Protein AF-A0AAJ1T958-F1 (afdb_monomer)

Mean predicted aligned error: 9.46 Å

Radius of gyration: 14.15 Å; Cα contacts (8 Å, |Δi|>4): 22; chains: 1; bounding box: 46×25×21 Å

Foldseek 3Di:
DPPPPDPVPPPPPVVVVVCVVVVVVVVCVVVVVADDDDDGPSVVVSVVVCCVVVVPDPD

Sequence (59 aa):
MIDQNSQYNQLPKELDSVFSELEMNKHLRQAGIKKSFGFSCSYLFQLVFCLIFQHKNWF

Solvent-accessible surface area (backbone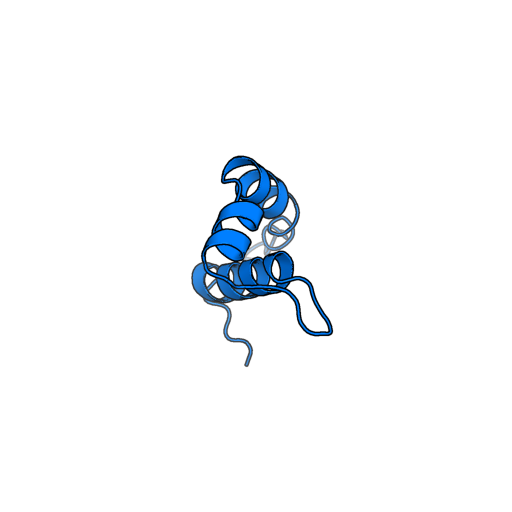 atoms only — not comparable to full-atom values): 3797 Å² total; per-residue (Å²): 129,86,80,81,70,70,73,85,73,58,84,58,69,57,53,54,52,51,40,56,75,66,40,44,66,55,54,37,49,70,74,65,56,64,70,85,73,90,69,53,56,62,58,54,49,50,50,53,48,49,32,64,76,64,69,47,66,99,115

Secondary structure (DSSP, 8-state):
-----SGGG-TTHHHHHHHHHTTHHHHHHHTT----SSS-HHHHHHHHHHHHHTT----

Organism: NCBI:txid1325931

Structure (mmCIF, N/CA/C/O backbone):
data_AF-A0AAJ1T958-F1
#
_entry.id   AF-A0AAJ1T958-F1
#
loop_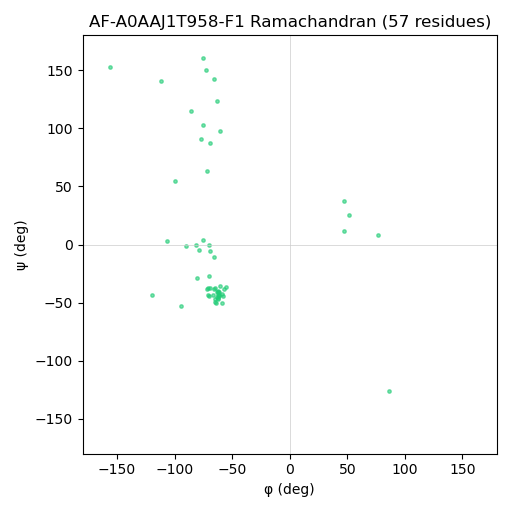
_atom_site.group_PDB
_atom_site.id
_atom_site.type_symbol
_atom_site.label_atom_id
_atom_site.label_alt_id
_atom_site.label_comp_id
_atom_site.label_asym_id
_atom_site.label_entity_id
_atom_site.label_seq_id
_atom_site.pdbx_PDB_ins_code
_atom_site.Cartn_x
_atom_site.Cartn_y
_atom_site.Cartn_z
_atom_site.occupancy
_atom_site.B_iso_or_equiv
_atom_site.auth_seq_id
_atom_site.auth_comp_id
_atom_site.auth_asym_id
_atom_site.auth_atom_id
_atom_site.pdbx_PDB_model_num
ATOM 1 N N . MET A 1 1 ? 32.585 11.087 -16.988 1.00 41.72 1 MET A N 1
ATOM 2 C CA . MET A 1 1 ? 31.873 10.068 -16.192 1.00 41.72 1 MET A CA 1
ATOM 3 C C . MET A 1 1 ? 30.588 10.724 -15.742 1.00 41.72 1 MET A C 1
ATOM 5 O O . MET A 1 1 ? 30.666 11.813 -15.196 1.00 41.72 1 MET A O 1
ATOM 9 N N . ILE A 1 2 ? 29.427 10.176 -16.096 1.00 48.06 2 ILE A N 1
ATOM 10 C CA . ILE A 1 2 ? 28.166 10.691 -15.559 1.00 48.06 2 ILE A CA 1
ATOM 11 C C . ILE A 1 2 ? 28.121 10.179 -14.125 1.00 48.06 2 ILE A C 1
ATOM 13 O O . ILE A 1 2 ? 27.915 8.986 -13.914 1.00 48.06 2 ILE A O 1
ATOM 17 N N . ASP A 1 3 ? 28.413 11.055 -13.168 1.00 47.84 3 ASP A N 1
ATOM 18 C CA . ASP A 1 3 ? 28.272 10.759 -11.750 1.00 47.84 3 ASP A CA 1
ATOM 19 C C . ASP A 1 3 ? 26.801 10.445 -11.479 1.00 47.84 3 ASP A C 1
ATOM 21 O O . ASP A 1 3 ? 25.964 11.334 -11.324 1.00 47.84 3 ASP A O 1
ATOM 25 N N . GLN A 1 4 ? 26.472 9.154 -11.444 1.00 50.56 4 GLN A N 1
ATOM 26 C CA . GLN A 1 4 ? 25.210 8.647 -10.923 1.00 50.56 4 GLN A CA 1
ATOM 27 C C . GLN A 1 4 ? 25.218 8.799 -9.397 1.00 50.56 4 GLN A C 1
ATOM 29 O O . GLN A 1 4 ? 25.182 7.824 -8.649 1.00 50.56 4 GLN A O 1
ATOM 34 N N . ASN A 1 5 ? 25.291 10.039 -8.916 1.00 49.25 5 ASN A N 1
ATOM 35 C CA . ASN A 1 5 ? 25.025 10.365 -7.526 1.00 49.25 5 ASN A CA 1
ATOM 36 C C . ASN A 1 5 ? 23.528 10.156 -7.286 1.00 49.25 5 ASN A C 1
ATOM 38 O O . ASN A 1 5 ? 22.727 11.048 -7.533 1.00 49.25 5 ASN A O 1
ATOM 42 N N . SER A 1 6 ? 23.167 8.914 -6.940 1.00 53.50 6 SER A N 1
ATOM 43 C CA . SER A 1 6 ? 22.320 8.514 -5.799 1.00 53.50 6 SER A CA 1
ATOM 44 C C . SER A 1 6 ? 20.994 9.251 -5.526 1.00 53.50 6 SER A C 1
ATOM 46 O O . SER A 1 6 ? 20.355 8.995 -4.509 1.00 53.50 6 SER A O 1
ATOM 48 N N . GLN A 1 7 ? 20.498 10.089 -6.433 1.00 47.59 7 GLN A N 1
ATOM 49 C CA . GLN A 1 7 ? 19.279 10.880 -6.251 1.00 47.59 7 GLN A CA 1
ATOM 50 C C . GLN A 1 7 ? 17.995 10.058 -6.473 1.00 47.59 7 GLN A C 1
ATOM 52 O O . GLN A 1 7 ? 16.895 10.513 -6.177 1.00 47.59 7 GLN A O 1
ATOM 57 N N . TYR A 1 8 ? 18.128 8.794 -6.892 1.00 49.12 8 TYR A N 1
ATOM 58 C CA . TYR A 1 8 ? 17.043 7.806 -6.844 1.00 49.12 8 TYR A CA 1
ATOM 59 C C . TYR A 1 8 ? 16.662 7.383 -5.411 1.00 49.12 8 TYR A C 1
ATOM 61 O O . TYR A 1 8 ? 15.687 6.653 -5.240 1.00 49.12 8 TYR A O 1
ATOM 69 N N . ASN A 1 9 ? 17.393 7.831 -4.383 1.00 50.06 9 ASN A N 1
ATOM 70 C CA . ASN A 1 9 ? 17.238 7.343 -3.011 1.00 50.06 9 ASN A CA 1
ATOM 71 C C . ASN A 1 9 ? 16.220 8.113 -2.143 1.00 50.06 9 ASN A C 1
ATOM 73 O O . ASN A 1 9 ? 16.019 7.716 -0.996 1.00 50.06 9 ASN A O 1
ATOM 77 N N . GLN A 1 10 ? 15.560 9.173 -2.634 1.00 52.94 10 GLN A N 1
ATOM 78 C CA . GLN A 1 10 ? 14.672 10.005 -1.790 1.00 52.94 10 GLN A CA 1
ATOM 79 C C . GLN A 1 10 ? 13.154 9.872 -1.999 1.00 52.94 10 GLN A C 1
ATOM 81 O O . GLN A 1 10 ? 12.395 10.488 -1.258 1.00 52.94 10 GLN A O 1
ATOM 86 N N . LEU A 1 11 ? 12.663 8.992 -2.875 1.00 60.12 11 LEU A N 1
ATOM 87 C CA . LEU A 1 11 ? 11.211 8.832 -3.089 1.00 60.12 11 LEU A CA 1
ATOM 88 C C . LEU A 1 11 ? 10.568 7.638 -2.352 1.00 60.12 11 LEU A C 1
ATOM 90 O O . LEU A 1 11 ? 9.931 6.789 -2.977 1.00 60.12 11 LEU A O 1
ATOM 94 N N . PRO A 1 12 ? 10.744 7.549 -1.021 1.00 59.28 12 PRO A N 1
ATOM 95 C CA . PRO A 1 12 ? 9.658 7.043 -0.165 1.00 59.28 12 PRO A CA 1
ATOM 96 C C . PRO A 1 12 ? 9.184 8.064 0.885 1.00 59.28 12 PRO A C 1
ATOM 98 O O . PRO A 1 12 ? 7.985 8.246 1.067 1.00 59.28 12 PRO A O 1
ATOM 101 N N . LYS A 1 13 ? 10.113 8.770 1.548 1.00 63.25 13 LYS A N 1
ATOM 1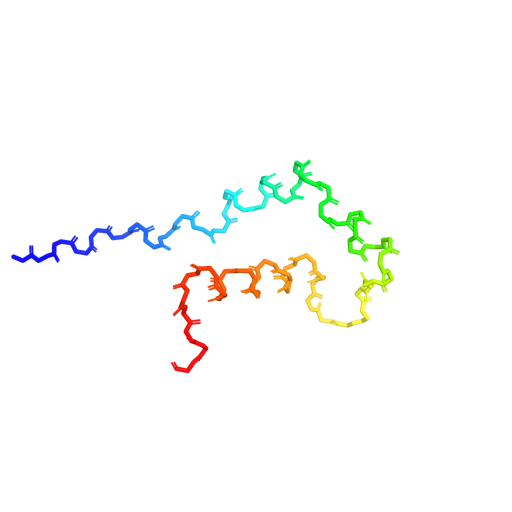02 C CA . LYS A 1 13 ? 9.805 9.592 2.737 1.00 63.25 13 LYS A CA 1
ATOM 103 C C . LYS A 1 13 ? 9.015 10.861 2.417 1.00 63.25 13 LYS A C 1
ATOM 105 O O . LYS A 1 13 ? 8.129 11.238 3.175 1.00 63.25 13 LYS A O 1
ATOM 110 N N . GLU A 1 14 ? 9.329 11.515 1.302 1.00 70.69 14 GLU A N 1
ATOM 111 C CA . GLU A 1 14 ? 8.626 12.731 0.869 1.00 70.69 14 GLU A CA 1
ATOM 112 C C . GLU A 1 14 ? 7.202 12.409 0.397 1.00 70.69 14 GLU A C 1
ATOM 114 O O . GLU A 1 14 ? 6.264 13.135 0.713 1.00 70.69 14 GLU A O 1
ATOM 119 N N . LEU A 1 15 ? 7.015 11.268 -0.275 1.00 76.81 15 LEU A N 1
ATOM 120 C CA . LEU A 1 15 ? 5.698 10.807 -0.718 1.00 76.81 15 LEU A CA 1
ATOM 121 C C . LEU A 1 15 ? 4.771 10.475 0.448 1.00 76.81 15 LEU A C 1
ATOM 123 O O . LEU A 1 15 ? 3.590 10.794 0.374 1.00 76.81 15 LEU A O 1
ATOM 127 N N . ASP A 1 16 ? 5.290 9.894 1.530 1.00 77.06 16 ASP A N 1
ATOM 128 C CA . ASP A 1 16 ? 4.486 9.628 2.727 1.00 77.06 16 ASP A CA 1
ATOM 129 C C . ASP A 1 16 ? 3.955 10.923 3.357 1.00 77.06 16 ASP A C 1
ATOM 131 O O . ASP A 1 16 ? 2.789 10.980 3.760 1.00 77.06 16 ASP A O 1
ATOM 135 N N . SER A 1 17 ? 4.779 11.978 3.401 1.00 82.38 17 SER A N 1
ATOM 136 C CA . SER A 1 17 ? 4.362 13.304 3.879 1.00 82.38 17 SER A CA 1
ATOM 137 C C . SER A 1 17 ? 3.297 13.905 2.964 1.00 82.38 17 SER A C 1
ATOM 139 O O . SER A 1 17 ? 2.226 14.282 3.432 1.00 82.38 17 SER A O 1
ATOM 141 N N . VAL A 1 18 ? 3.540 13.903 1.651 1.00 83.56 18 VAL A N 1
ATOM 142 C CA . VAL A 1 18 ? 2.610 14.438 0.644 1.00 83.56 18 VAL A CA 1
ATOM 143 C C . VAL A 1 18 ? 1.282 13.676 0.659 1.00 83.56 18 VAL A C 1
ATOM 145 O O . VAL A 1 18 ? 0.214 14.274 0.656 1.00 83.56 18 VAL A O 1
ATOM 148 N N . PHE A 1 19 ? 1.296 12.347 0.742 1.00 84.94 19 PHE A N 1
ATOM 149 C CA . PHE A 1 19 ? 0.071 11.544 0.797 1.00 84.94 19 PHE A CA 1
ATOM 150 C C . PHE A 1 19 ? -0.687 11.685 2.110 1.00 84.94 19 PHE A C 1
ATOM 152 O O . PHE A 1 19 ? -1.909 11.511 2.128 1.00 84.94 19 PHE A O 1
ATOM 159 N N . SER A 1 20 ? 0.017 11.998 3.196 1.00 84.00 20 SER A N 1
ATOM 160 C CA . SER A 1 20 ? -0.615 12.355 4.462 1.00 84.00 20 SER A CA 1
ATOM 161 C C . SER A 1 20 ? -1.283 13.728 4.370 1.00 84.00 20 SER A C 1
ATOM 163 O O . SER A 1 20 ? -2.432 13.852 4.786 1.00 84.00 20 SER A O 1
ATOM 165 N N . GLU A 1 21 ? -0.625 14.717 3.758 1.00 87.38 21 GLU A N 1
ATOM 166 C CA . GLU A 1 21 ? -1.192 16.051 3.503 1.00 87.38 21 GLU A CA 1
ATOM 167 C C . GLU A 1 21 ? -2.406 16.009 2.568 1.00 87.38 21 GLU A C 1
ATOM 169 O O . GLU A 1 21 ? -3.413 16.659 2.834 1.00 87.38 21 GLU A O 1
ATOM 174 N N . LEU A 1 22 ? -2.358 15.194 1.511 1.00 87.00 22 LEU A N 1
ATOM 175 C CA . LEU A 1 22 ? -3.483 14.988 0.592 1.00 87.00 22 LEU A CA 1
ATOM 176 C C . LEU A 1 22 ? -4.594 14.097 1.175 1.00 87.00 22 LEU A C 1
ATOM 178 O O . LEU A 1 22 ? -5.527 13.742 0.460 1.00 87.00 22 LEU A O 1
ATOM 182 N N . GLU A 1 23 ? -4.489 13.678 2.440 1.00 88.50 23 GLU A N 1
ATOM 183 C CA . GLU A 1 23 ? -5.409 12.733 3.078 1.00 88.50 23 GLU A CA 1
ATOM 184 C C . GLU A 1 23 ? -5.687 11.487 2.203 1.00 88.50 23 GLU A C 1
ATOM 186 O O . GLU A 1 23 ? -6.799 10.951 2.189 1.00 88.50 23 GLU A O 1
ATOM 191 N N . MET A 1 24 ? -4.687 10.974 1.473 1.00 86.12 24 MET A N 1
ATOM 192 C CA . MET A 1 24 ? -4.886 9.903 0.482 1.00 86.12 24 MET A CA 1
ATOM 193 C C . MET A 1 24 ? -5.559 8.665 1.082 1.00 86.12 24 MET A C 1
ATOM 195 O O . MET A 1 24 ? -6.420 8.048 0.457 1.00 86.12 24 MET A O 1
ATOM 199 N N . ASN A 1 25 ?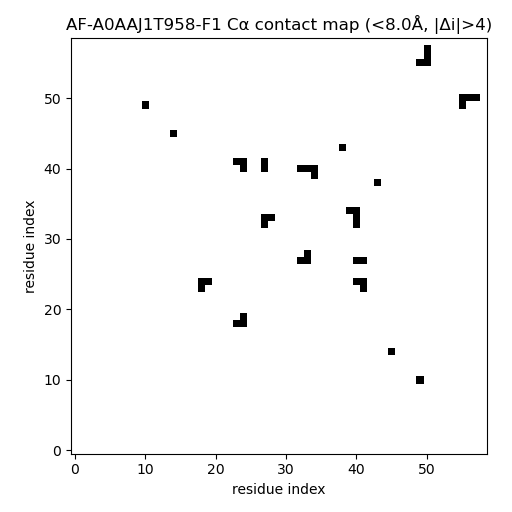 -5.238 8.331 2.333 1.00 82.38 25 ASN A N 1
ATOM 200 C CA . ASN A 1 25 ? -5.889 7.246 3.070 1.00 82.38 25 ASN A CA 1
ATOM 201 C C . ASN A 1 25 ? -7.413 7.419 3.186 1.00 82.38 25 ASN A C 1
ATOM 203 O O . ASN A 1 25 ? -8.158 6.440 3.104 1.00 82.38 25 ASN A O 1
ATOM 207 N N . LYS A 1 26 ? -7.889 8.652 3.379 1.00 88.25 26 LYS A N 1
ATOM 208 C CA . LYS A 1 26 ? -9.315 8.975 3.480 1.00 88.25 26 LYS A CA 1
ATOM 209 C C . LYS A 1 26 ? -9.995 8.805 2.132 1.00 88.25 26 LYS A C 1
ATOM 211 O O . LYS A 1 26 ? -11.040 8.162 2.078 1.00 88.25 26 LYS A O 1
ATOM 216 N N . HIS A 1 27 ? -9.375 9.286 1.057 1.00 89.12 27 HIS A N 1
ATOM 217 C CA . HIS A 1 27 ? -9.883 9.110 -0.303 1.00 89.12 27 HIS A CA 1
ATOM 218 C C . HIS A 1 27 ? -9.953 7.636 -0.709 1.00 89.12 27 HIS A C 1
ATOM 220 O O . HIS A 1 27 ? -10.995 7.179 -1.176 1.00 89.12 27 HIS A O 1
ATOM 226 N N . LEU A 1 28 ? -8.899 6.860 -0.436 1.00 85.88 28 LEU 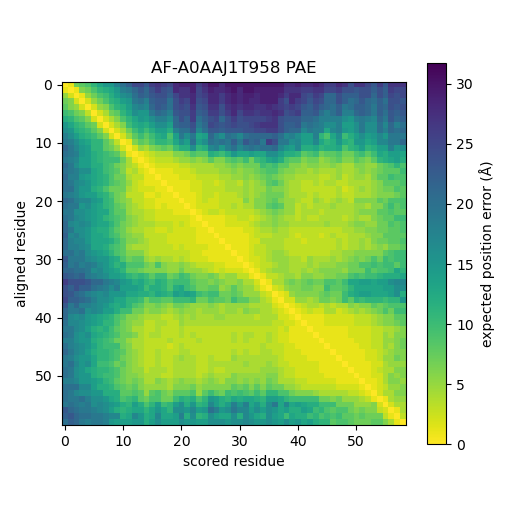A N 1
ATOM 227 C CA . LEU A 1 28 ? -8.891 5.414 -0.674 1.00 85.88 28 LEU A CA 1
ATOM 228 C C . LEU A 1 28 ? -10.029 4.725 0.094 1.00 85.88 28 LEU A C 1
ATOM 230 O O . LEU A 1 28 ? -10.775 3.921 -0.465 1.00 85.88 28 LEU A O 1
ATOM 234 N N . ARG A 1 29 ? -10.236 5.096 1.360 1.00 85.31 29 ARG A N 1
ATOM 235 C CA . ARG A 1 29 ? -11.300 4.522 2.191 1.00 85.31 29 ARG A CA 1
ATOM 236 C C . ARG A 1 29 ? -12.703 4.935 1.736 1.00 85.31 29 ARG A C 1
ATOM 238 O O . ARG A 1 29 ? -13.607 4.101 1.789 1.00 85.31 29 ARG A O 1
ATOM 245 N N . GLN A 1 30 ? -12.884 6.176 1.281 1.00 89.31 30 GLN A N 1
ATOM 246 C CA . GLN A 1 30 ? -14.134 6.677 0.694 1.00 89.31 30 GLN A CA 1
ATOM 247 C C . GLN A 1 30 ? -14.467 5.975 -0.626 1.00 89.31 30 GLN A C 1
ATOM 249 O O . GLN A 1 30 ? -15.620 5.617 -0.841 1.00 89.31 30 GLN A O 1
ATOM 254 N N . ALA A 1 31 ? -13.462 5.685 -1.455 1.00 88.06 31 ALA A N 1
ATOM 255 C CA . ALA A 1 31 ? -13.610 4.901 -2.681 1.00 88.06 31 ALA A CA 1
ATOM 256 C C . ALA A 1 31 ? -13.897 3.406 -2.424 1.00 88.06 31 ALA A C 1
ATOM 258 O O . ALA A 1 31 ? -14.020 2.623 -3.361 1.00 88.06 31 ALA A O 1
ATOM 259 N N . GLY A 1 32 ? -13.976 2.982 -1.158 1.00 86.44 32 GLY A N 1
ATOM 260 C CA . GLY A 1 32 ? -14.184 1.584 -0.791 1.00 86.44 32 GLY A CA 1
ATOM 261 C C . GLY A 1 32 ? -12.933 0.715 -0.934 1.00 86.44 32 GLY A C 1
ATOM 262 O O . GLY A 1 32 ? -13.017 -0.495 -0.731 1.00 86.44 32 GLY A O 1
ATOM 263 N N . ILE A 1 33 ? -11.770 1.314 -1.206 1.00 82.69 33 ILE A N 1
ATOM 264 C CA . ILE A 1 33 ? -10.481 0.626 -1.283 1.00 82.69 33 ILE A CA 1
ATOM 265 C C . ILE A 1 33 ? -10.017 0.365 0.149 1.00 82.69 33 ILE A C 1
ATOM 267 O O . ILE A 1 33 ? -9.388 1.193 0.812 1.00 82.69 33 ILE A O 1
ATOM 271 N N . LYS A 1 34 ? -10.412 -0.800 0.656 1.00 79.69 34 LYS A N 1
ATOM 272 C CA . LYS A 1 34 ? -10.121 -1.265 2.009 1.00 79.69 34 LYS A CA 1
ATOM 273 C C . LYS A 1 34 ? -9.165 -2.443 1.922 1.00 79.69 34 LYS A C 1
ATOM 275 O O . LYS A 1 34 ? -9.298 -3.306 1.057 1.00 79.69 34 LYS A O 1
ATOM 280 N N . LYS A 1 35 ? -8.210 -2.494 2.845 1.00 77.88 35 LYS A N 1
ATOM 281 C CA . LYS A 1 35 ? -7.268 -3.606 2.940 1.00 77.88 35 LYS A CA 1
ATOM 282 C C . LYS A 1 35 ? -8.041 -4.888 3.252 1.00 77.88 35 LYS A C 1
ATOM 284 O O . LYS A 1 35 ? -8.726 -4.942 4.269 1.00 77.88 35 LYS A O 1
ATOM 289 N N . SER A 1 36 ? -7.897 -5.904 2.404 1.00 72.75 36 SER A N 1
ATOM 290 C CA . SER A 1 36 ? -8.441 -7.244 2.660 1.00 72.75 36 SER A CA 1
ATOM 291 C C . SER A 1 36 ? -7.384 -8.151 3.304 1.00 72.75 36 SER A C 1
ATOM 293 O O . SER A 1 36 ? -7.601 -8.663 4.397 1.00 72.75 36 SER A O 1
ATOM 295 N N . PHE A 1 37 ? -6.195 -8.270 2.701 1.00 75.44 37 PHE A N 1
ATOM 296 C CA . PHE A 1 37 ? -5.078 -9.070 3.218 1.00 75.44 37 PHE A CA 1
ATOM 297 C C . PHE A 1 37 ? -3.735 -8.543 2.671 1.00 75.44 37 PHE A C 1
ATOM 299 O O . PHE A 1 37 ? -3.706 -7.946 1.598 1.00 75.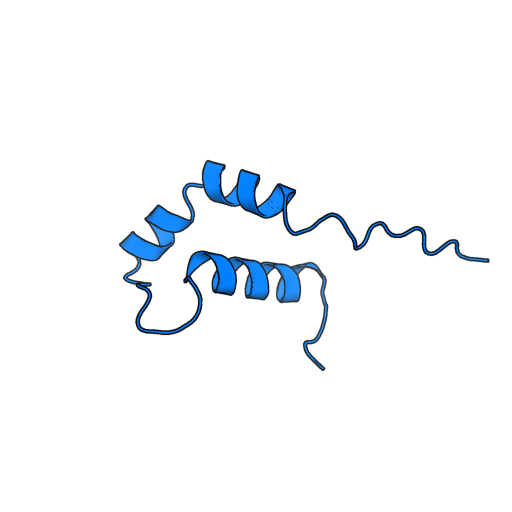44 37 PHE A O 1
ATOM 306 N N . GLY A 1 38 ? -2.624 -8.735 3.394 1.00 81.94 38 GLY A N 1
ATOM 307 C CA . GLY A 1 38 ? -1.278 -8.356 2.924 1.00 81.94 38 GLY A CA 1
ATOM 308 C C . GLY A 1 38 ? -0.868 -6.902 3.205 1.00 81.94 38 GLY A C 1
ATOM 309 O O . GLY A 1 38 ? -0.882 -6.466 4.360 1.00 81.94 38 GLY A O 1
ATOM 310 N N . PHE A 1 39 ? -0.455 -6.160 2.174 1.00 79.12 39 PHE A N 1
ATOM 311 C CA . PHE A 1 39 ? 0.028 -4.773 2.282 1.00 79.12 39 PHE A CA 1
ATOM 312 C C . PHE A 1 39 ? -1.108 -3.759 2.492 1.00 79.12 39 PHE A C 1
ATOM 314 O O . PHE A 1 39 ? -2.279 -4.057 2.255 1.00 79.12 39 PHE A O 1
ATOM 321 N N . SER A 1 40 ? -0.792 -2.557 2.987 1.00 81.88 40 SER A N 1
ATOM 322 C CA . SER A 1 40 ? -1.787 -1.482 3.090 1.00 81.88 40 SER A CA 1
ATOM 323 C C . SER A 1 40 ? -2.129 -0.910 1.712 1.00 81.88 40 SER A C 1
ATOM 325 O O . SER A 1 40 ? -1.293 -0.866 0.810 1.00 81.88 40 SER A O 1
ATOM 327 N N . CYS A 1 41 ? -3.364 -0.426 1.558 1.00 82.06 41 CYS A N 1
ATOM 328 C CA . CYS A 1 41 ? -3.812 0.230 0.328 1.00 82.06 41 CYS A CA 1
ATOM 329 C C . CYS A 1 41 ? -2.980 1.477 0.002 1.00 82.06 41 CYS A C 1
ATOM 331 O O . CYS A 1 41 ? -2.693 1.716 -1.165 1.00 82.06 41 CYS A O 1
ATOM 333 N N . SER A 1 42 ? -2.551 2.231 1.020 1.00 82.12 42 SER A N 1
ATOM 334 C CA . SER A 1 42 ? -1.644 3.370 0.852 1.00 82.12 42 SER A CA 1
ATOM 335 C C . SER A 1 42 ? -0.302 2.968 0.264 1.00 82.12 42 SER A C 1
ATOM 337 O O . SER A 1 42 ? 0.169 3.609 -0.667 1.00 82.12 42 SER A O 1
ATOM 339 N N . TYR A 1 43 ? 0.280 1.880 0.765 1.00 82.62 43 TYR A N 1
ATOM 340 C CA . TYR A 1 43 ? 1.573 1.395 0.304 1.00 82.62 43 TYR A CA 1
ATOM 341 C C . TYR A 1 43 ? 1.501 0.900 -1.141 1.00 82.62 43 TYR A C 1
ATOM 343 O O . TYR A 1 43 ? 2.345 1.246 -1.959 1.00 82.62 43 TYR A O 1
ATOM 351 N N . LEU A 1 44 ? 0.453 0.146 -1.490 1.00 84.56 44 LEU A N 1
ATOM 352 C CA . LEU A 1 44 ? 0.231 -0.281 -2.874 1.00 84.56 44 LEU A CA 1
ATOM 353 C C . LEU A 1 44 ? 0.012 0.914 -3.807 1.00 84.56 44 LEU A C 1
ATOM 355 O O . LEU A 1 44 ? 0.559 0.938 -4.906 1.00 84.56 44 LEU A O 1
ATOM 359 N N . PHE A 1 45 ? -0.742 1.921 -3.362 1.00 85.44 45 PHE A N 1
ATOM 360 C CA . PHE A 1 45 ? -0.956 3.141 -4.134 1.00 85.44 45 PHE A CA 1
ATOM 361 C C . PHE A 1 45 ? 0.352 3.906 -4.363 1.00 85.44 45 PHE A C 1
ATOM 363 O O . PHE A 1 45 ? 0.639 4.298 -5.489 1.00 85.44 45 PHE A O 1
ATOM 370 N N . GLN A 1 46 ? 1.180 4.057 -3.329 1.00 84.44 46 GLN A N 1
ATOM 371 C CA . GLN A 1 46 ? 2.505 4.667 -3.430 1.00 84.44 46 GLN A CA 1
ATOM 372 C C . GLN A 1 46 ? 3.429 3.906 -4.359 1.00 84.44 46 GLN A C 1
ATOM 374 O O . GLN A 1 46 ? 4.136 4.513 -5.153 1.00 84.44 46 GLN A O 1
ATOM 379 N N . LEU A 1 47 ? 3.391 2.583 -4.298 1.00 82.50 47 LEU A N 1
ATOM 380 C CA . LEU A 1 47 ? 4.202 1.736 -5.146 1.00 82.50 47 LEU A CA 1
ATOM 381 C C . LEU A 1 47 ? 3.805 1.893 -6.623 1.00 82.50 47 LEU A C 1
ATOM 383 O O . LEU A 1 47 ? 4.670 2.115 -7.468 1.00 82.50 47 LEU A O 1
ATOM 387 N N . VAL A 1 48 ? 2.505 1.857 -6.930 1.00 84.69 48 VAL A N 1
ATOM 388 C CA . VAL A 1 48 ? 1.983 2.097 -8.287 1.00 84.69 48 VAL A CA 1
ATOM 389 C C . VAL A 1 48 ? 2.305 3.515 -8.756 1.00 84.69 48 VAL A C 1
ATOM 391 O O . VAL A 1 48 ? 2.760 3.699 -9.883 1.00 84.69 48 VAL A O 1
ATOM 394 N N . PHE A 1 49 ? 2.132 4.512 -7.889 1.00 85.31 49 PHE A N 1
ATOM 395 C CA . PHE A 1 49 ? 2.493 5.896 -8.177 1.00 85.31 49 PHE A CA 1
ATOM 396 C C . PHE A 1 49 ? 3.985 6.013 -8.514 1.00 85.31 49 PHE A C 1
ATOM 398 O O . PHE A 1 49 ? 4.342 6.536 -9.564 1.00 85.31 49 PHE A O 1
ATOM 405 N N . CYS A 1 50 ? 4.872 5.451 -7.693 1.00 80.75 50 CYS A N 1
ATOM 406 C CA . CYS A 1 50 ? 6.306 5.444 -7.966 1.00 80.75 50 CYS A CA 1
ATOM 407 C C . CYS A 1 50 ? 6.644 4.756 -9.292 1.00 80.75 50 CYS A C 1
ATOM 409 O O . CYS A 1 50 ? 7.456 5.285 -10.040 1.00 80.75 50 CYS A O 1
ATOM 411 N N . LEU A 1 51 ? 6.027 3.618 -9.612 1.00 80.69 51 LEU A N 1
ATOM 412 C CA . LEU A 1 51 ? 6.273 2.914 -10.876 1.00 80.69 51 LEU A CA 1
ATOM 413 C C . LEU A 1 51 ? 5.871 3.752 -12.092 1.00 80.69 51 LEU A C 1
ATOM 415 O O . LEU A 1 51 ? 6.660 3.896 -13.025 1.00 80.69 51 LEU A O 1
ATOM 419 N N . ILE A 1 52 ? 4.674 4.344 -12.054 1.00 82.19 52 ILE A N 1
ATOM 420 C CA . ILE A 1 52 ? 4.154 5.178 -13.142 1.00 82.19 52 ILE A CA 1
ATOM 421 C C . ILE A 1 52 ? 5.024 6.428 -13.313 1.00 82.19 52 ILE A C 1
ATOM 423 O O . ILE A 1 52 ? 5.469 6.731 -1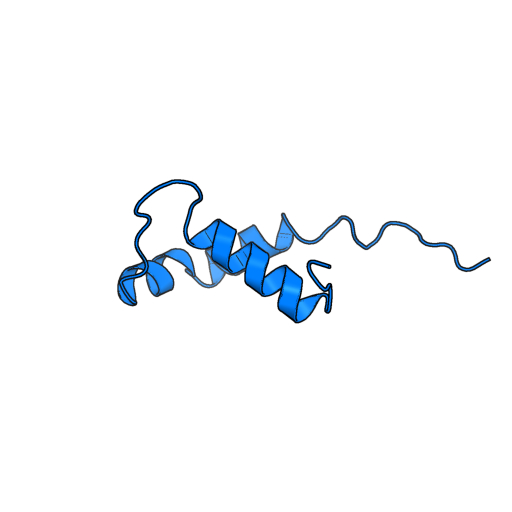4.418 1.00 82.19 52 ILE A O 1
ATOM 427 N N . PHE A 1 53 ? 5.296 7.149 -12.224 1.00 78.62 53 PHE A N 1
ATOM 428 C CA . PHE A 1 53 ? 5.964 8.449 -12.286 1.00 78.62 53 PHE A CA 1
ATOM 429 C C . PHE A 1 53 ? 7.486 8.350 -12.434 1.00 78.62 53 PHE A C 1
ATOM 431 O O . PHE A 1 53 ? 8.086 9.229 -13.047 1.00 78.62 53 PHE A O 1
ATOM 438 N N . GLN A 1 54 ? 8.127 7.289 -11.935 1.00 72.56 54 GLN A N 1
ATOM 439 C CA . GLN A 1 54 ? 9.555 7.051 -12.188 1.00 72.56 54 GLN A CA 1
ATOM 440 C C . GLN A 1 54 ? 9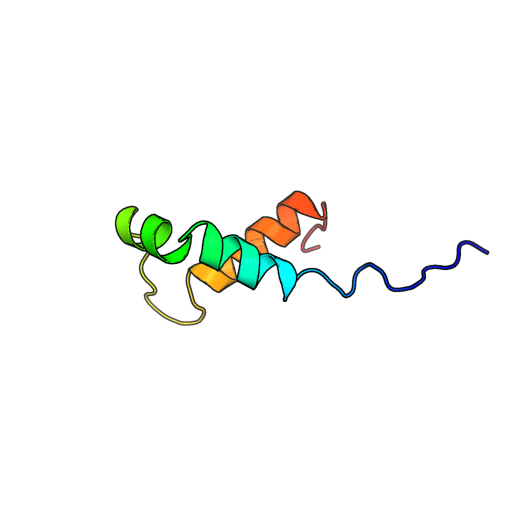.811 6.396 -13.551 1.00 72.56 54 GLN A C 1
ATOM 442 O O . GLN A 1 54 ? 10.968 6.130 -13.871 1.00 72.56 54 GLN A O 1
ATOM 447 N N . HIS A 1 55 ? 8.765 6.113 -14.344 1.00 66.62 55 HIS A N 1
ATOM 448 C CA . HIS A 1 55 ? 8.863 5.381 -15.613 1.00 66.62 55 HIS A CA 1
ATOM 449 C C . HIS A 1 55 ? 9.633 4.053 -15.477 1.00 66.62 55 HIS A C 1
ATOM 451 O O . HIS A 1 55 ? 10.237 3.555 -16.429 1.00 66.62 55 HIS A O 1
ATOM 457 N N . LYS A 1 56 ? 9.638 3.480 -14.268 1.00 63.56 56 LYS A N 1
ATOM 458 C CA . LYS A 1 56 ? 10.307 2.217 -13.985 1.00 63.56 56 LYS A CA 1
ATOM 459 C C . LYS A 1 56 ? 9.340 1.106 -14.331 1.00 63.56 56 LYS A C 1
ATOM 461 O O . LYS A 1 56 ? 8.296 0.961 -13.699 1.00 63.56 56 LYS A O 1
ATOM 466 N N . ASN A 1 57 ? 9.698 0.323 -15.340 1.00 62.19 57 ASN A N 1
ATOM 467 C CA . ASN A 1 57 ? 9.039 -0.951 -15.549 1.00 62.19 57 ASN A CA 1
ATOM 468 C C . ASN A 1 57 ? 9.376 -1.871 -14.374 1.00 62.19 57 ASN A C 1
ATOM 470 O O . ASN A 1 57 ? 10.489 -1.859 -13.853 1.00 62.19 57 ASN A O 1
ATOM 474 N N . TRP A 1 58 ? 8.392 -2.664 -13.953 1.00 63.56 58 TRP A N 1
ATOM 475 C CA . TRP A 1 58 ? 8.619 -3.740 -12.984 1.00 63.56 58 TRP A CA 1
ATOM 476 C C . TRP A 1 58 ? 9.531 -4.842 -13.573 1.00 63.56 58 TRP A C 1
ATOM 478 O O . TRP A 1 58 ? 9.993 -5.714 -12.846 1.00 63.56 58 TRP A O 1
ATOM 488 N N . PHE A 1 59 ? 9.788 -4.801 -14.883 1.00 60.34 59 PHE A N 1
ATOM 489 C CA . PHE A 1 59 ? 10.537 -5.781 -15.663 1.00 60.34 59 PHE A CA 1
ATOM 490 C C . PHE A 1 59 ? 11.883 -5.240 -16.141 1.00 60.34 59 PHE A C 1
ATOM 492 O O . PHE A 1 59 ? 11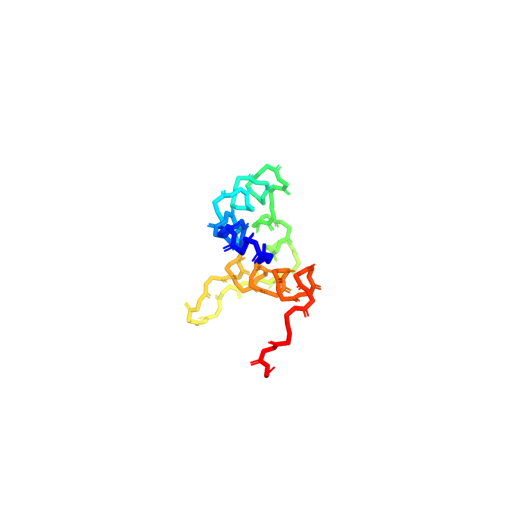.924 -4.046 -16.523 1.00 60.34 59 PHE A O 1
#

pLDDT: mean 74.11, std 13.8, range [41.72, 89.31]